Protein AF-A0A3L9JA58-F1 (afdb_monomer)

Secondary structure (DSSP, 8-state):
--EEEEE-TTSPEEEEEPPSS--SSS-------PPPTTTTHHHHHHHTT--HHHHHHHHHTTS-----

Solvent-accessible surface area (backbone atoms only — not comparable to full-atom values): 4398 Å² total; per-residue (Å²): 128,66,64,43,73,48,58,36,76,87,73,46,81,47,75,46,78,42,78,76,81,80,46,87,91,70,60,79,76,92,85,71,41,75,79,62,84,24,63,56,44,60,61,53,44,44,73,78,67,47,50,74,66,57,52,51,50,33,37,74,71,69,77,42,57,58,55,132

Mean predicted aligned error: 4.4 Å

Radius of gyration: 17.03 Å; Cα contacts (8 Å, |Δi|>4): 70; chains: 1; bounding box: 40×21×43 Å

Nearest PDB structures (foldseek):
  1xvu-assembly1_A  TM=9.942E-01  e=2.179E-09  Escherichia coli
  1xk7-assembly1_A  TM=9.918E-01  e=3.267E-09  Escherichia coli
  8apq-assembly3_E  TM=8.119E-01  e=6.092E-01  Chloroflexus aurantiacus J-10-fl
  7a5g-assembly1_V3  TM=2.279E-01  e=3.081E+00  Homo sapiens

InterPro domains:
  IPR023606 CoA-transferase family III domain 1 superfamily [G3DSA:3.40.50.10540] (1-68)
  IPR023606 CoA-transferase family III domain 1 superfamily [SSF89796] (3-64)

Sequence (68 aa):
ESITQWQTMDGRTCKGPNIMPKFKNNPGQIWRGMPSHGMDTAAILKNIGYSENDIQELVSKGLAKVED

Foldseek 3Di:
DQKDWDAAPVGDIDIDGDDPDADDPDGDDPPYHDDDAADCVQVVCVVVPDDPVVSVVCVVVVNGDHDD

Structure (mmCIF, N/CA/C/O backbone):
data_AF-A0A3L9JA58-F1
#
_entry.id   AF-A0A3L9JA58-F1
#
loop_
_atom_site.group_PDB
_atom_site.id
_atom_site.type_symbol
_atom_site.label_atom_id
_atom_site.label_alt_id
_atom_site.label_comp_id
_atom_site.label_asym_id
_atom_site.label_entity_id
_atom_site.label_seq_id
_atom_site.pdbx_PDB_ins_code
_atom_site.Cartn_x
_atom_site.Cartn_y
_atom_site.Cartn_z
_atom_site.occupancy
_atom_site.B_iso_or_equiv
_atom_site.auth_seq_id
_atom_site.auth_comp_id
_atom_site.auth_asym_id
_atom_site.auth_atom_id
_atom_site.pdbx_PDB_model_num
ATOM 1 N N . GLU A 1 1 ? 20.853 -0.330 -17.919 1.00 67.94 1 GLU A N 1
ATOM 2 C CA . GLU A 1 1 ? 21.020 0.132 -16.526 1.00 67.94 1 GLU A CA 1
ATOM 3 C C . GLU A 1 1 ? 20.452 -0.867 -15.530 1.00 67.94 1 GLU A C 1
ATOM 5 O O . GLU A 1 1 ? 19.292 -1.265 -15.668 1.00 67.94 1 GLU A O 1
ATOM 10 N N . SER A 1 2 ? 21.295 -1.304 -14.593 1.00 85.56 2 SER A N 1
ATOM 11 C CA . SER A 1 2 ? 20.962 -2.284 -13.545 1.00 85.56 2 SER A CA 1
ATOM 12 C C . SER A 1 2 ? 20.591 -1.629 -12.211 1.00 85.56 2 SER A C 1
ATOM 14 O O . SER A 1 2 ? 20.015 -2.287 -11.356 1.00 85.56 2 SER A O 1
ATOM 16 N N . ILE A 1 3 ? 20.891 -0.339 -12.045 1.00 92.25 3 ILE A N 1
ATOM 17 C CA . ILE A 1 3 ? 20.567 0.471 -10.866 1.00 92.25 3 ILE A CA 1
ATOM 18 C C . ILE A 1 3 ? 19.629 1.594 -11.308 1.00 92.25 3 ILE A C 1
ATOM 20 O O . ILE A 1 3 ? 19.804 2.139 -12.395 1.00 92.25 3 ILE A O 1
ATOM 24 N N . THR A 1 4 ? 18.635 1.920 -10.489 1.00 94.69 4 THR A N 1
ATOM 25 C CA . THR A 1 4 ? 17.663 2.992 -10.737 1.00 94.69 4 THR A CA 1
ATOM 26 C C . THR A 1 4 ? 17.328 3.729 -9.436 1.00 94.69 4 THR A C 1
ATOM 28 O O . THR A 1 4 ? 17.867 3.403 -8.373 1.00 94.69 4 THR A O 1
ATOM 31 N N . GLN A 1 5 ? 16.485 4.754 -9.533 1.00 96.00 5 GLN A N 1
ATOM 32 C CA . GLN A 1 5 ? 16.012 5.556 -8.412 1.00 96.00 5 GLN A CA 1
ATOM 33 C C . GLN A 1 5 ? 14.489 5.678 -8.450 1.00 96.00 5 GLN A C 1
ATOM 35 O O . GLN A 1 5 ? 13.896 5.730 -9.526 1.00 96.00 5 GLN A O 1
ATOM 40 N N . TRP A 1 6 ? 13.863 5.737 -7.280 1.00 95.06 6 TRP A N 1
ATOM 41 C CA . TRP A 1 6 ? 12.421 5.947 -7.133 1.00 95.06 6 TRP A CA 1
ATOM 42 C C . TRP A 1 6 ? 12.115 6.763 -5.877 1.00 95.06 6 TRP A C 1
ATOM 44 O O . TRP A 1 6 ? 12.941 6.842 -4.967 1.00 95.06 6 TRP A O 1
ATOM 54 N N . GLN A 1 7 ? 10.926 7.368 -5.827 1.00 95.75 7 GLN A N 1
ATOM 55 C CA . GLN A 1 7 ? 10.465 8.096 -4.644 1.00 95.75 7 GLN A CA 1
ATOM 56 C C . GLN A 1 7 ? 9.816 7.138 -3.643 1.00 95.75 7 GLN A C 1
ATOM 58 O O . GLN A 1 7 ? 9.002 6.281 -4.003 1.00 95.75 7 GLN A O 1
ATOM 63 N N . THR A 1 8 ? 10.191 7.265 -2.377 1.00 93.38 8 THR A N 1
ATOM 64 C CA . THR A 1 8 ? 9.520 6.610 -1.254 1.00 93.38 8 THR A CA 1
ATOM 65 C C . THR A 1 8 ? 8.223 7.345 -0.911 1.00 93.38 8 THR A C 1
ATOM 67 O O . THR A 1 8 ? 7.995 8.471 -1.352 1.00 93.38 8 THR A O 1
ATOM 70 N N . MET A 1 9 ? 7.356 6.716 -0.114 1.00 91.31 9 MET A N 1
ATOM 71 C CA . MET A 1 9 ? 6.088 7.338 0.296 1.00 91.31 9 MET A CA 1
ATOM 72 C C . MET A 1 9 ? 6.282 8.565 1.199 1.00 91.31 9 MET A C 1
ATOM 74 O O . MET A 1 9 ? 5.433 9.444 1.212 1.00 91.31 9 MET A O 1
ATOM 78 N N . ASP A 1 10 ? 7.424 8.674 1.881 1.00 89.06 10 ASP A N 1
ATOM 79 C CA . ASP A 1 10 ? 7.808 9.840 2.686 1.00 89.06 10 ASP A CA 1
ATOM 80 C C . ASP A 1 10 ? 8.617 10.898 1.901 1.00 89.06 10 ASP A C 1
ATOM 82 O O . ASP A 1 10 ? 9.216 11.792 2.496 1.00 89.06 10 ASP A O 1
ATOM 86 N N . GLY A 1 11 ? 8.652 10.808 0.564 1.00 90.44 11 GLY A N 1
ATOM 87 C CA . GLY A 1 11 ? 9.226 11.835 -0.316 1.00 90.44 11 GLY A CA 1
ATOM 88 C C . GLY A 1 11 ? 10.750 11.806 -0.469 1.00 90.44 11 GLY A C 1
ATOM 89 O O . GLY A 1 11 ? 11.327 12.728 -1.045 1.00 90.44 11 GLY A O 1
ATOM 90 N N . ARG A 1 12 ? 11.426 10.763 0.025 1.00 94.25 12 ARG A N 1
ATOM 91 C CA . ARG A 1 12 ? 12.871 10.574 -0.158 1.00 94.25 12 ARG A CA 1
ATOM 92 C C . ARG A 1 12 ? 13.160 9.843 -1.466 1.00 94.25 12 ARG A C 1
ATOM 94 O O . ARG A 1 12 ? 12.425 8.963 -1.903 1.00 94.25 12 ARG A O 1
ATOM 101 N N . THR A 1 13 ? 14.308 10.139 -2.064 1.00 94.88 13 THR A N 1
ATOM 102 C CA . THR A 1 13 ? 14.795 9.377 -3.219 1.0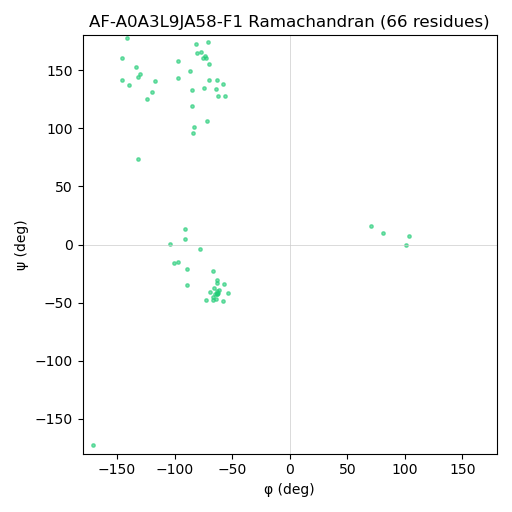0 94.88 13 THR A CA 1
ATOM 103 C C . THR A 1 13 ? 15.561 8.142 -2.748 1.00 94.88 13 THR A C 1
ATOM 105 O O . THR A 1 13 ? 16.585 8.249 -2.073 1.00 94.88 13 THR A O 1
ATOM 108 N N . CYS A 1 14 ? 15.076 6.960 -3.120 1.00 93.69 14 CYS A N 1
ATOM 109 C CA . CYS A 1 14 ? 15.736 5.681 -2.887 1.00 93.69 14 CYS A CA 1
ATOM 110 C C . CYS A 1 14 ? 16.518 5.258 -4.137 1.00 93.69 14 CYS A C 1
ATOM 112 O O . CYS A 1 14 ? 16.066 5.484 -5.258 1.00 93.69 14 CYS A O 1
ATOM 114 N N . LYS A 1 15 ? 17.687 4.634 -3.953 1.00 95.56 15 LYS A N 1
ATOM 115 C CA . LYS A 1 15 ? 18.520 4.080 -5.029 1.00 95.56 15 LYS A CA 1
ATOM 116 C C . LYS A 1 15 ? 18.681 2.580 -4.816 1.00 95.56 15 LYS A C 1
ATOM 118 O O . LYS A 1 15 ? 19.073 2.160 -3.731 1.00 95.56 15 LYS A O 1
ATOM 123 N N . GLY A 1 16 ? 18.465 1.786 -5.860 1.00 94.44 16 GLY A N 1
ATOM 124 C CA . GLY A 1 16 ? 18.604 0.335 -5.768 1.00 94.44 16 GLY A CA 1
ATOM 125 C C . GLY A 1 16 ? 18.535 -0.386 -7.113 1.00 94.44 16 GLY A C 1
ATOM 126 O O . GLY A 1 16 ? 18.557 0.263 -8.164 1.00 94.44 16 GLY A O 1
ATOM 127 N N . PRO A 1 17 ? 18.497 -1.729 -7.099 1.00 94.88 17 PRO A N 1
ATOM 128 C CA . PRO A 1 17 ? 18.385 -2.535 -8.308 1.00 94.88 17 PRO A CA 1
ATOM 129 C C . PRO A 1 17 ? 17.134 -2.186 -9.116 1.00 94.88 17 PRO A C 1
ATOM 131 O O . PRO A 1 17 ? 16.056 -1.984 -8.562 1.00 94.88 17 PRO A O 1
ATOM 134 N N . ASN A 1 18 ? 17.286 -2.118 -10.435 1.00 92.75 18 ASN A N 1
ATOM 135 C CA . A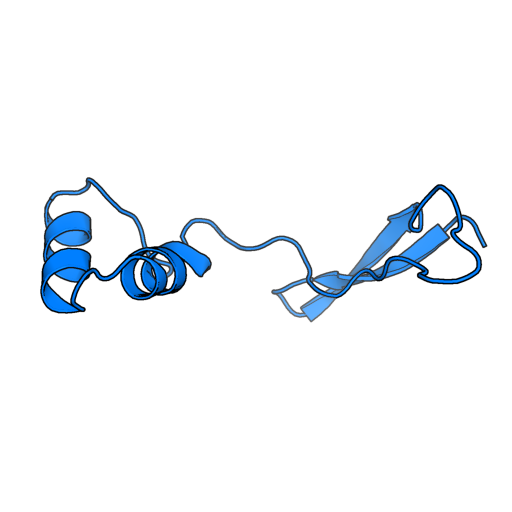SN A 1 18 ? 16.168 -1.926 -11.353 1.00 92.75 18 ASN A CA 1
ATOM 136 C C . ASN A 1 18 ? 15.431 -3.256 -11.606 1.00 92.75 18 ASN A C 1
ATOM 138 O O . ASN A 1 18 ? 15.961 -4.332 -11.327 1.00 92.75 18 ASN A O 1
ATOM 142 N N . ILE A 1 19 ? 14.225 -3.184 -12.170 1.00 92.44 19 ILE A N 1
ATOM 143 C CA . ILE A 1 19 ? 13.400 -4.346 -12.506 1.00 92.44 19 ILE A CA 1
ATOM 144 C C . ILE A 1 19 ? 14.166 -5.296 -13.437 1.00 92.44 19 ILE A C 1
ATOM 146 O O . ILE A 1 19 ? 14.693 -4.897 -14.484 1.00 92.44 19 ILE A O 1
ATOM 150 N N . MET A 1 20 ? 14.214 -6.566 -13.037 1.00 92.19 20 MET A N 1
ATOM 151 C CA . MET A 1 20 ? 14.908 -7.647 -13.732 1.00 92.19 20 MET A CA 1
ATOM 152 C C . MET A 1 20 ? 14.065 -8.935 -13.690 1.00 92.19 20 MET A C 1
ATOM 154 O O . MET A 1 20 ? 13.521 -9.2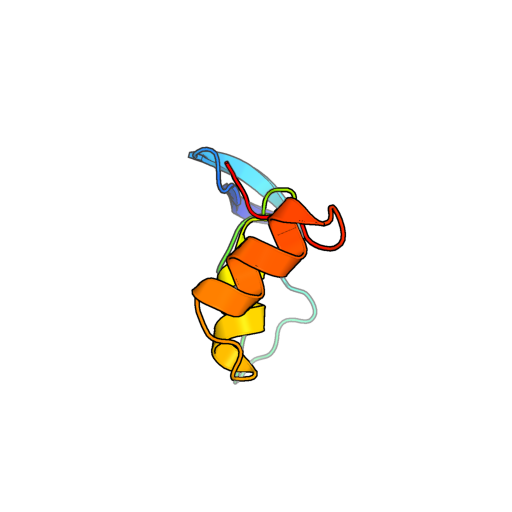42 -12.628 1.00 92.19 20 MET A O 1
ATOM 158 N N . PRO A 1 21 ? 13.951 -9.696 -14.802 1.00 92.75 21 PRO A N 1
ATOM 159 C CA . PRO A 1 21 ? 14.558 -9.468 -16.122 1.00 92.75 21 PRO A CA 1
ATOM 160 C C . PRO A 1 21 ? 13.900 -8.323 -16.916 1.00 92.75 21 PRO A C 1
ATOM 162 O O . PRO A 1 21 ? 12.785 -7.892 -16.629 1.00 92.75 21 PRO A O 1
ATOM 165 N N . LYS A 1 22 ? 14.605 -7.811 -17.935 1.00 91.75 22 LYS A N 1
ATOM 166 C CA . LYS A 1 22 ? 14.104 -6.728 -18.796 1.00 91.75 22 LYS A CA 1
ATOM 167 C C . LYS A 1 22 ? 13.213 -7.295 -19.900 1.00 91.75 22 LYS A C 1
ATOM 169 O O . LYS A 1 22 ? 13.706 -7.811 -20.901 1.00 91.75 22 LYS A O 1
ATOM 174 N N . PHE A 1 23 ? 11.904 -7.181 -19.722 1.00 93.94 23 PHE A N 1
ATOM 175 C CA . PHE A 1 23 ? 10.931 -7.563 -20.742 1.00 93.94 23 PHE A CA 1
ATOM 176 C C . PHE A 1 23 ? 10.881 -6.530 -21.875 1.00 93.94 23 PHE A C 1
ATOM 178 O O . PHE A 1 23 ? 10.822 -5.330 -21.621 1.00 93.94 23 PHE A O 1
ATOM 185 N N . LYS A 1 24 ? 10.881 -7.002 -23.130 1.00 93.00 24 LYS A N 1
ATOM 186 C CA . LYS A 1 24 ? 10.856 -6.138 -24.325 1.00 93.00 24 LYS A CA 1
ATOM 187 C C . LYS A 1 24 ? 9.493 -5.477 -24.557 1.00 93.00 24 LYS A C 1
ATOM 189 O O . LYS A 1 24 ? 9.445 -4.286 -24.824 1.00 93.00 24 LYS A O 1
ATOM 194 N N . ASN A 1 25 ? 8.409 -6.254 -24.483 1.00 96.19 25 ASN A N 1
ATOM 195 C CA . ASN A 1 25 ? 7.072 -5.779 -24.869 1.00 96.19 25 ASN A CA 1
ATOM 196 C C . ASN A 1 25 ? 6.312 -5.136 -23.700 1.00 96.19 25 ASN A C 1
ATOM 198 O O . ASN A 1 25 ? 5.581 -4.180 -23.910 1.00 96.19 25 ASN A O 1
ATOM 202 N N . ASN A 1 26 ? 6.497 -5.655 -22.482 1.00 95.56 26 ASN A N 1
ATOM 203 C CA . ASN A 1 26 ? 5.808 -5.190 -21.276 1.00 95.56 26 ASN A CA 1
ATOM 204 C C . ASN A 1 26 ? 6.833 -4.980 -20.149 1.00 95.56 26 ASN A C 1
ATOM 206 O O . ASN A 1 26 ? 6.954 -5.838 -19.270 1.00 95.56 26 ASN A O 1
ATOM 210 N N . PRO A 1 27 ? 7.655 -3.916 -20.207 1.00 94.06 27 PRO A N 1
ATOM 211 C CA . PRO A 1 27 ? 8.634 -3.643 -19.163 1.00 94.06 27 PRO A CA 1
ATOM 212 C C . PRO A 1 27 ? 7.926 -3.343 -17.835 1.00 94.06 27 PRO A C 1
ATOM 214 O O . PRO A 1 27 ? 6.973 -2.570 -17.790 1.00 94.06 27 PRO A O 1
ATOM 217 N N . GLY A 1 28 ? 8.401 -3.948 -16.745 1.00 93.56 28 GLY A N 1
ATOM 218 C CA . GLY A 1 28 ? 7.929 -3.596 -15.407 1.00 93.56 28 GLY A CA 1
ATOM 219 C C . GLY A 1 28 ? 8.409 -2.203 -14.989 1.00 93.56 28 GLY A C 1
ATOM 220 O O . GLY A 1 28 ? 9.444 -1.725 -15.455 1.00 93.56 28 GLY A O 1
ATOM 221 N N . GLN A 1 29 ? 7.668 -1.571 -14.080 1.00 94.62 29 GLN A N 1
ATOM 222 C CA . GLN A 1 29 ? 7.939 -0.223 -13.580 1.00 94.62 29 GLN A CA 1
ATOM 223 C C . GLN A 1 29 ? 7.881 -0.177 -12.051 1.00 94.62 29 GLN A C 1
ATOM 225 O O . GLN A 1 29 ? 7.036 -0.828 -11.433 1.00 94.62 29 GLN A O 1
ATOM 230 N N . ILE A 1 30 ? 8.751 0.630 -11.440 1.00 93.88 30 ILE A N 1
ATOM 231 C CA . ILE A 1 30 ? 8.657 0.968 -10.016 1.00 93.88 30 ILE A CA 1
ATOM 232 C C . ILE A 1 30 ? 7.663 2.124 -9.899 1.00 93.88 30 ILE A C 1
ATOM 234 O O . ILE A 1 30 ? 8.013 3.274 -10.147 1.00 93.88 30 ILE A O 1
ATOM 238 N N . TRP A 1 31 ? 6.404 1.804 -9.599 1.00 94.31 31 TRP A N 1
ATOM 239 C CA . TRP A 1 31 ? 5.307 2.782 -9.589 1.00 94.31 31 TRP A CA 1
ATOM 240 C C . TRP A 1 31 ? 4.923 3.277 -8.190 1.00 94.31 31 TRP A C 1
ATOM 242 O O . TRP A 1 31 ? 4.248 4.296 -8.074 1.00 94.31 31 TRP A O 1
ATOM 252 N N . ARG A 1 32 ? 5.353 2.582 -7.129 1.00 93.88 32 ARG A N 1
ATOM 253 C CA . ARG A 1 32 ? 5.083 2.956 -5.736 1.00 93.88 32 ARG A CA 1
ATOM 254 C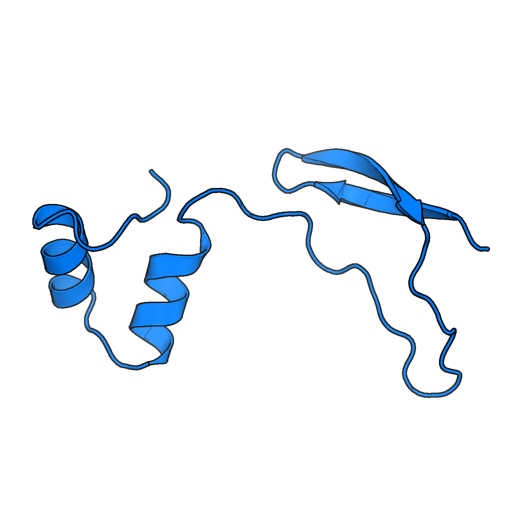 C . ARG A 1 32 ? 6.261 2.586 -4.841 1.00 93.88 32 ARG A C 1
ATOM 256 O O . ARG A 1 32 ? 6.871 1.532 -5.019 1.00 93.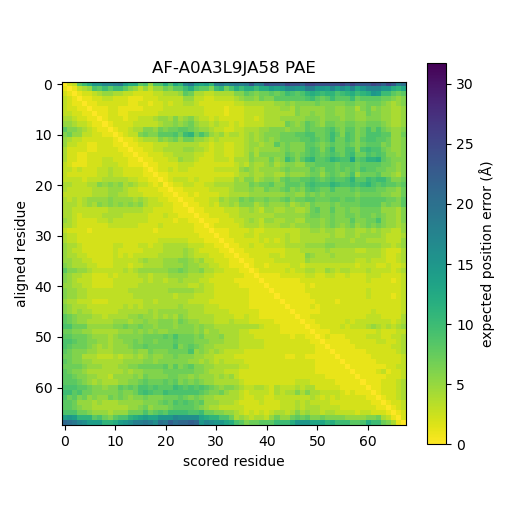88 32 ARG A O 1
ATOM 263 N N . GLY A 1 33 ? 6.560 3.453 -3.879 1.00 93.62 33 GLY A N 1
ATOM 264 C CA . GLY A 1 33 ? 7.452 3.138 -2.766 1.00 93.62 33 GLY A CA 1
ATOM 265 C C . GLY A 1 33 ? 6.820 2.154 -1.775 1.00 93.62 33 GLY A C 1
ATOM 266 O O . GLY A 1 33 ? 5.648 1.800 -1.889 1.00 93.62 33 GLY A O 1
ATOM 267 N N . MET A 1 34 ? 7.599 1.719 -0.784 1.00 92.88 34 MET A N 1
ATOM 268 C CA . MET A 1 34 ? 7.108 0.839 0.282 1.00 92.88 34 MET A CA 1
ATOM 269 C C . MET A 1 34 ? 5.999 1.543 1.094 1.00 92.88 34 MET A C 1
ATOM 271 O O . MET A 1 34 ? 6.234 2.670 1.539 1.00 92.88 34 MET A O 1
ATOM 275 N N . PRO A 1 35 ? 4.823 0.914 1.285 1.00 93.81 35 PRO A N 1
ATOM 276 C CA . PRO A 1 35 ? 3.743 1.472 2.096 1.00 93.81 35 PRO A CA 1
ATOM 277 C C . PRO A 1 35 ? 4.066 1.408 3.594 1.00 93.81 35 PRO A C 1
ATOM 279 O O . PRO A 1 35 ? 4.909 0.620 4.031 1.00 93.81 35 PRO A O 1
ATOM 282 N N . SER A 1 36 ? 3.377 2.229 4.387 1.00 93.06 36 SER A N 1
ATOM 283 C CA . SER A 1 36 ? 3.437 2.167 5.849 1.00 93.06 36 SER A CA 1
ATOM 284 C C . SER A 1 36 ? 2.515 1.065 6.403 1.00 93.06 36 SER A C 1
ATOM 286 O O . SER A 1 36 ? 1.730 0.440 5.682 1.00 93.06 36 SER A O 1
ATOM 288 N N . HIS A 1 37 ? 2.605 0.805 7.710 1.00 92.44 37 HIS A N 1
ATOM 289 C CA . HIS A 1 37 ? 1.768 -0.197 8.365 1.00 92.44 37 HIS A CA 1
ATOM 290 C C . HIS A 1 37 ? 0.309 0.275 8.485 1.00 92.44 37 HIS A C 1
ATOM 292 O O . HIS A 1 37 ? -0.023 1.091 9.350 1.00 92.44 37 HIS A O 1
ATOM 298 N N . GLY A 1 38 ? -0.559 -0.313 7.658 1.00 93.31 38 GLY A N 1
ATOM 299 C CA . GLY A 1 38 ? -1.999 -0.046 7.633 1.00 93.31 38 GLY A CA 1
ATOM 300 C C . GLY A 1 38 ? -2.462 0.886 6.507 1.00 93.31 38 GLY A C 1
ATOM 301 O O . GLY A 1 38 ? -3.665 1.103 6.384 1.00 93.31 38 GLY A O 1
ATOM 302 N N . MET A 1 39 ? -1.544 1.385 5.666 1.00 94.00 39 MET A N 1
ATOM 303 C CA . MET A 1 39 ? -1.827 2.363 4.599 1.00 94.00 39 MET A CA 1
ATOM 304 C C . MET A 1 39 ? -2.953 1.926 3.653 1.00 94.00 39 MET A C 1
ATOM 306 O O . MET A 1 39 ? -3.811 2.721 3.287 1.00 94.00 39 MET A O 1
ATOM 310 N N . ASP A 1 40 ? -2.979 0.646 3.273 1.00 95.88 40 ASP A N 1
ATOM 311 C CA . ASP A 1 40 ? -3.939 0.130 2.289 1.00 95.88 40 ASP A CA 1
ATOM 312 C C . ASP A 1 40 ? -5.090 -0.680 2.912 1.00 95.88 40 ASP A C 1
ATOM 314 O O . ASP A 1 40 ? -5.954 -1.168 2.184 1.00 95.88 40 ASP A O 1
ATOM 318 N N . THR A 1 41 ? -5.141 -0.834 4.242 1.00 94.81 41 THR A N 1
ATOM 319 C CA . THR A 1 41 ? -6.122 -1.707 4.914 1.00 94.81 41 THR A CA 1
ATOM 320 C C . THR A 1 41 ? -7.561 -1.305 4.590 1.00 94.81 41 THR A C 1
ATOM 322 O O . THR A 1 41 ? -8.357 -2.149 4.182 1.00 94.81 41 THR A O 1
ATOM 325 N N . ALA A 1 42 ? -7.894 -0.016 4.707 1.00 94.50 42 ALA A N 1
ATOM 326 C CA . ALA A 1 42 ? -9.238 0.478 4.408 1.00 94.50 42 ALA A CA 1
ATOM 327 C C . ALA A 1 42 ? -9.595 0.303 2.921 1.00 94.50 42 ALA A C 1
ATOM 329 O O . ALA A 1 42 ? -10.689 -0.153 2.590 1.00 94.50 42 ALA A O 1
ATOM 330 N N . ALA A 1 43 ? -8.650 0.600 2.019 1.00 95.38 43 ALA A N 1
ATOM 331 C CA . ALA A 1 43 ? -8.849 0.461 0.579 1.00 95.38 43 ALA A CA 1
ATOM 332 C C . ALA A 1 43 ? -9.102 -1.001 0.170 1.00 95.38 43 ALA A C 1
ATOM 334 O O . ALA A 1 43 ? -10.001 -1.269 -0.628 1.00 95.38 43 ALA A O 1
ATOM 335 N N . ILE A 1 44 ? -8.359 -1.951 0.749 1.00 96.19 44 ILE A N 1
ATOM 336 C CA . ILE A 1 44 ? -8.533 -3.387 0.499 1.00 96.19 44 ILE A CA 1
ATOM 337 C C . ILE A 1 44 ? -9.885 -3.873 1.030 1.00 96.19 44 ILE A C 1
ATOM 339 O O . ILE A 1 44 ? -10.614 -4.537 0.294 1.00 96.19 44 ILE A O 1
ATOM 343 N N . LEU A 1 45 ? -10.243 -3.527 2.272 1.00 94.75 45 LEU A N 1
ATOM 344 C CA . LEU A 1 45 ? -11.508 -3.952 2.882 1.00 94.75 45 LEU A CA 1
ATOM 345 C C . LEU A 1 45 ? -12.717 -3.403 2.115 1.00 94.75 45 LEU A C 1
ATOM 347 O O . LEU A 1 45 ? -13.660 -4.139 1.822 1.00 94.75 45 LEU A O 1
ATOM 351 N N . LYS A 1 46 ? -12.653 -2.142 1.687 1.00 96.38 46 LYS A N 1
ATOM 352 C CA . LYS A 1 46 ? -13.677 -1.548 0.828 1.00 96.38 46 LYS A CA 1
ATOM 353 C C . LYS A 1 46 ? -13.771 -2.246 -0.528 1.00 96.38 46 LYS A C 1
ATOM 355 O O . LYS A 1 46 ? -14.871 -2.516 -1.002 1.00 96.38 46 LYS A O 1
ATOM 360 N N . ASN A 1 47 ? -12.634 -2.573 -1.145 1.00 97.06 47 ASN A N 1
ATOM 361 C CA . ASN A 1 47 ? -12.601 -3.243 -2.447 1.00 97.06 47 ASN A CA 1
ATOM 362 C C . ASN A 1 47 ? -13.235 -4.644 -2.416 1.00 97.06 47 ASN A C 1
ATOM 364 O O . ASN A 1 47 ? -13.808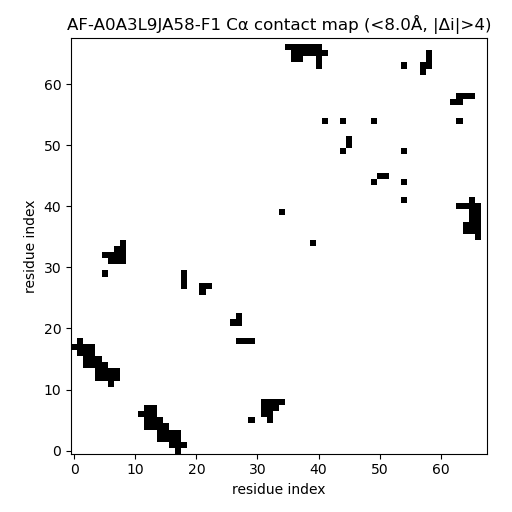 -5.075 -3.413 1.00 97.06 47 ASN A O 1
ATOM 368 N N . ILE A 1 48 ? -13.162 -5.345 -1.282 1.00 96.69 48 ILE A N 1
ATOM 369 C CA . ILE A 1 48 ? -13.800 -6.660 -1.108 1.00 96.69 48 ILE A CA 1
ATOM 370 C C . ILE A 1 48 ? -15.234 -6.574 -0.550 1.00 96.69 48 ILE A C 1
ATOM 372 O O . ILE A 1 48 ? -15.846 -7.610 -0.306 1.00 96.69 48 ILE A O 1
ATOM 376 N N . GLY A 1 49 ? -15.784 -5.364 -0.384 1.00 96.06 49 GLY A N 1
ATOM 377 C CA . GLY A 1 49 ? -17.203 -5.133 -0.093 1.00 96.06 49 GLY A CA 1
ATOM 378 C C . GLY A 1 49 ? -17.557 -4.771 1.353 1.00 96.06 49 GLY A C 1
ATOM 379 O O . GLY A 1 49 ? -18.746 -4.688 1.654 1.00 96.06 49 GLY A O 1
ATOM 380 N N . TYR A 1 50 ? -16.584 -4.536 2.241 1.00 95.69 50 TYR A N 1
ATOM 381 C CA . TYR A 1 50 ? -16.880 -4.037 3.590 1.00 95.69 50 TYR A CA 1
ATOM 382 C C . TYR A 1 50 ? -17.356 -2.585 3.537 1.00 95.69 50 TYR A C 1
ATOM 384 O O . TYR A 1 50 ? -16.828 -1.766 2.777 1.00 95.69 50 TYR A O 1
ATOM 392 N N . SER A 1 51 ? -18.339 -2.258 4.375 1.00 95.75 51 SER A N 1
ATOM 393 C CA . SER A 1 51 ? -18.742 -0.871 4.579 1.00 95.75 51 SER A CA 1
ATOM 394 C C . SER A 1 51 ? -17.722 -0.131 5.447 1.00 95.75 51 SER A C 1
ATOM 396 O O . SER A 1 51 ? -16.960 -0.738 6.199 1.00 95.75 51 SER A O 1
ATOM 398 N N . GLU A 1 52 ? -17.737 1.201 5.391 1.00 93.62 52 GLU A N 1
ATOM 399 C CA . GLU A 1 52 ? -16.887 2.036 6.251 1.00 93.62 52 GLU A CA 1
ATOM 400 C C . GLU A 1 52 ? -17.121 1.744 7.745 1.00 93.62 52 GLU A C 1
ATOM 402 O O . GLU A 1 52 ? -16.188 1.752 8.547 1.00 93.62 52 GLU A O 1
ATOM 407 N N . ASN A 1 53 ? -18.367 1.417 8.106 1.00 95.19 53 ASN A N 1
ATOM 408 C CA . ASN A 1 53 ? -18.750 1.096 9.475 1.00 95.19 53 ASN A CA 1
ATOM 409 C C . ASN A 1 53 ? -18.146 -0.240 9.939 1.00 95.19 53 ASN A C 1
ATOM 411 O O . ASN A 1 53 ? -17.623 -0.327 11.047 1.00 95.19 53 ASN A O 1
ATOM 415 N N . ASP A 1 54 ? -18.136 -1.262 9.075 1.00 95.06 54 ASP A N 1
ATOM 416 C CA . ASP A 1 54 ? -17.517 -2.555 9.399 1.00 95.06 54 ASP A CA 1
ATOM 417 C C . ASP A 1 54 ? -15.998 -2.422 9.575 1.00 95.06 54 ASP A C 1
ATOM 419 O O . ASP A 1 54 ? -15.403 -3.049 10.454 1.00 95.06 54 ASP A O 1
ATOM 423 N N . ILE A 1 55 ? -15.361 -1.579 8.755 1.00 93.69 55 ILE A N 1
ATOM 424 C CA . ILE A 1 55 ? -13.924 -1.292 8.848 1.00 93.69 55 ILE A CA 1
ATOM 425 C C . ILE A 1 55 ? -13.614 -0.614 10.185 1.00 93.69 55 ILE A C 1
ATOM 427 O O . ILE A 1 55 ? -12.700 -1.045 10.891 1.00 93.69 55 ILE A O 1
ATOM 431 N N . GLN 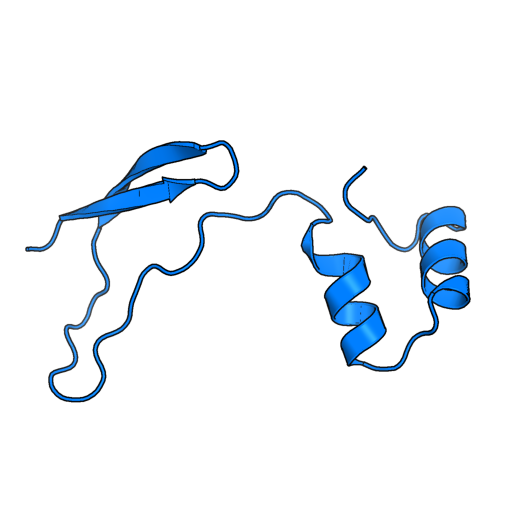A 1 56 ? -14.396 0.398 10.572 1.00 94.31 56 GLN A N 1
ATOM 432 C CA . GLN A 1 56 ? -14.244 1.057 11.871 1.00 94.31 56 GLN A CA 1
ATOM 433 C C . GLN A 1 56 ? -14.475 0.098 13.042 1.00 94.31 56 GLN A C 1
ATOM 435 O O . GLN A 1 56 ? -13.733 0.153 14.026 1.00 94.31 56 GLN A O 1
ATOM 440 N N . GLU A 1 57 ? -15.442 -0.816 12.948 1.00 95.88 57 GLU A N 1
ATOM 441 C CA . GLU A 1 57 ? -15.640 -1.848 13.968 1.00 95.88 57 GLU A CA 1
ATOM 442 C C . GLU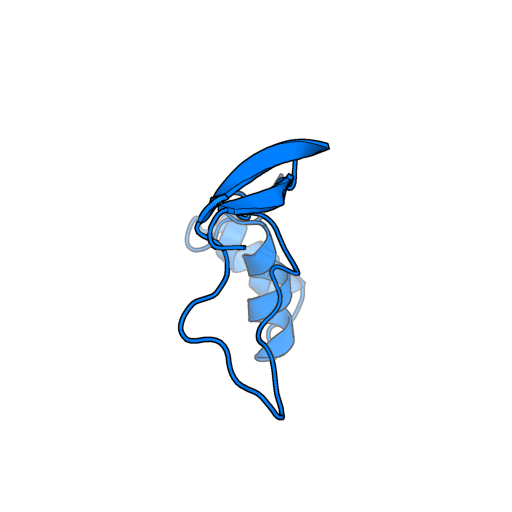 A 1 57 ? -14.441 -2.795 14.089 1.00 95.88 57 GLU A C 1
ATOM 444 O O . GLU A 1 57 ? -14.034 -3.125 15.205 1.00 95.88 57 GLU A O 1
ATOM 449 N N . LEU A 1 58 ? -13.861 -3.235 12.969 1.00 93.88 58 LEU A N 1
ATOM 450 C CA . LEU A 1 58 ? -12.675 -4.096 12.971 1.00 93.88 58 LEU A CA 1
ATOM 451 C C . LEU A 1 58 ? -11.470 -3.394 13.604 1.00 93.88 58 LEU A C 1
ATOM 453 O O . LEU A 1 58 ? -10.742 -4.014 14.382 1.00 93.88 58 LEU A O 1
ATOM 457 N N . VAL A 1 59 ? -11.291 -2.104 13.316 1.00 94.56 59 VAL A N 1
ATOM 458 C CA . VAL A 1 59 ? -10.242 -1.281 13.932 1.00 94.56 59 VAL A CA 1
ATOM 459 C C . VAL A 1 59 ? -10.497 -1.096 15.429 1.00 94.56 59 VAL A C 1
ATOM 461 O O . VAL A 1 59 ? -9.597 -1.319 16.235 1.00 94.56 59 VAL A O 1
ATOM 464 N N . SER A 1 60 ? -11.736 -0.794 15.826 1.00 93.81 60 SER A N 1
ATOM 465 C CA . SER A 1 60 ? -12.120 -0.614 17.237 1.00 93.81 60 SER A CA 1
ATOM 466 C C . SER A 1 60 ? -11.942 -1.890 18.063 1.00 93.81 60 SER A C 1
ATOM 468 O O . SER A 1 60 ? -11.585 -1.831 19.237 1.00 93.81 60 SER A O 1
ATOM 470 N N . LYS A 1 61 ? -12.157 -3.061 17.448 1.00 95.69 61 LYS A N 1
ATOM 471 C CA . LYS A 1 61 ? -11.926 -4.379 18.064 1.00 95.69 61 LYS A CA 1
ATOM 472 C C . LYS A 1 61 ? -10.441 -4.774 18.097 1.00 95.69 61 LYS A C 1
ATOM 474 O O . LYS A 1 61 ? -10.119 -5.833 18.628 1.00 95.69 61 LYS A O 1
ATOM 479 N N . GLY A 1 62 ? -9.543 -3.967 17.522 1.00 93.25 62 GLY A N 1
ATOM 480 C CA . GLY A 1 62 ? -8.114 -4.272 17.412 1.00 93.25 62 GLY A CA 1
ATOM 481 C C . GLY A 1 62 ? -7.790 -5.401 16.426 1.00 93.25 62 GLY A C 1
ATOM 482 O O . GLY A 1 62 ? -6.696 -5.957 16.473 1.00 93.25 62 GLY A O 1
ATOM 483 N N . LEU A 1 63 ? -8.734 -5.763 15.548 1.00 94.00 63 LEU A N 1
ATOM 484 C CA . LEU A 1 63 ? -8.580 -6.831 14.552 1.00 94.00 63 LEU A CA 1
ATOM 485 C C . LEU A 1 63 ? -7.987 -6.325 13.231 1.00 94.00 63 LEU A C 1
ATOM 487 O O . LEU A 1 63 ? -7.446 -7.113 12.458 1.00 94.00 63 LEU A O 1
ATOM 491 N N . ALA A 1 64 ? -8.086 -5.022 12.969 1.00 92.69 64 ALA A N 1
ATOM 492 C CA . ALA A 1 64 ? -7.491 -4.362 11.815 1.00 92.69 64 ALA A CA 1
ATOM 493 C C . ALA A 1 64 ? -6.768 -3.078 12.242 1.00 92.69 64 ALA A C 1
ATOM 495 O O . ALA A 1 64 ? -7.142 -2.443 13.225 1.00 92.69 64 ALA A O 1
ATOM 496 N N . LYS A 1 65 ? -5.748 -2.676 11.480 1.00 93.00 65 LYS A N 1
ATOM 497 C CA . LYS A 1 65 ? -5.073 -1.383 11.640 1.00 93.00 65 LYS A CA 1
ATOM 498 C C . LYS A 1 65 ? -5.122 -0.622 10.324 1.00 93.00 65 LYS A C 1
ATOM 500 O O . LYS A 1 65 ? -4.667 -1.133 9.300 1.00 93.00 65 LYS A O 1
ATOM 505 N N . VAL A 1 66 ? -5.641 0.595 10.377 1.00 91.44 66 VAL A N 1
ATOM 506 C CA . VAL A 1 66 ? -5.509 1.594 9.313 1.00 91.44 66 VAL A CA 1
ATOM 507 C C . VAL A 1 66 ? -4.349 2.537 9.649 1.00 91.44 66 VAL A C 1
ATOM 509 O O . VAL A 1 66 ? -3.880 2.576 10.792 1.00 91.44 66 VAL A O 1
ATOM 512 N N . GLU A 1 67 ? -3.792 3.201 8.643 1.00 85.88 67 GLU A N 1
ATOM 513 C CA . GLU A 1 67 ? -2.876 4.318 8.887 1.00 85.88 67 GLU A CA 1
ATOM 514 C C . GLU A 1 67 ? 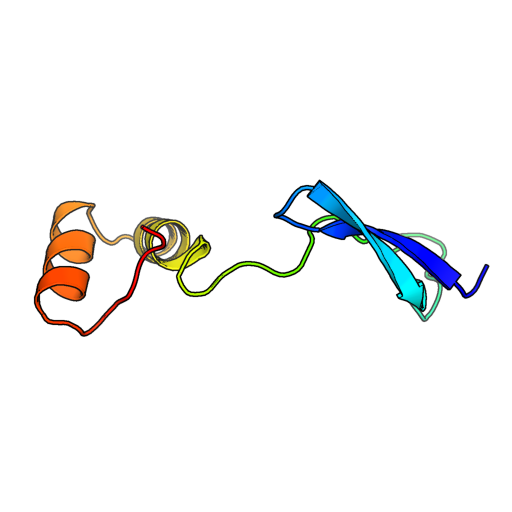-3.634 5.448 9.602 1.00 85.88 67 GLU A C 1
ATOM 516 O O . GLU A 1 67 ? -4.828 5.626 9.351 1.00 85.88 67 GLU A O 1
ATOM 521 N N . ASP A 1 68 ? -2.956 6.103 10.548 1.00 65.44 68 ASP A N 1
ATOM 522 C CA . ASP A 1 68 ? -3.524 7.163 11.392 1.00 65.44 68 ASP A CA 1
ATOM 523 C C . ASP A 1 68 ? -3.754 8.466 10.609 1.00 65.44 68 ASP A C 1
ATOM 525 O O . ASP A 1 68 ? -2.912 8.791 9.736 1.00 65.44 68 ASP A O 1
#

pLDDT: mean 93.05, std 5.03, range [65.44, 97.06]

Organism: Escherichia coli (NCBI:txid562)